Protein AF-A0A3B9PH44-F1 (afdb_monomer_lite)

Foldseek 3Di:
DVFDDPPDPDTPVLVQFQQCQPPDPVVLVVVLVVQLVVVVVVVDDNVCSVLVSVLVSCRNNHHPVSSVVSCVVVVCVVPPVVVVVVVVLVVVLVVCVVVCVLVVLLVVLLVVQVVDDCS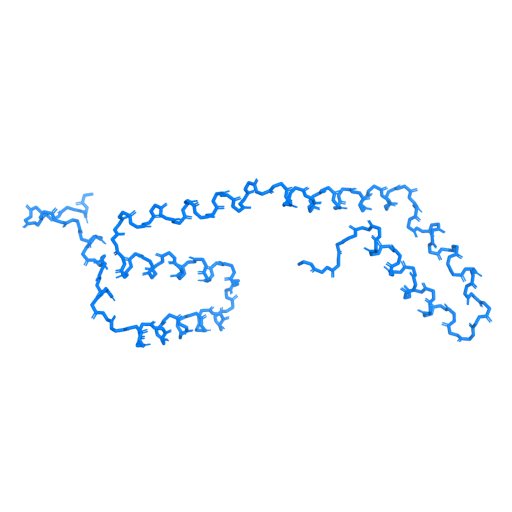NVVSVVVSVVVSCVSSVPDDD

Radius of gyration: 26.42 Å; chains: 1; bounding box: 64×32×63 Å

Secondary structure (DSSP, 8-state):
--S--TT-SS-GGGGGTTTTTTS-HHHHHHHHHHHHHHHHHTT--HHHHHHHHHHHHHHHHS-GGGGGHHHHHHHHHHT-GGGGHHHHHHHHHHHHHHTTHHHHHHHHHHHHHTTSTTHHHHHHHHHHHHHHHHH--S--

Sequence (140 aa):
IAFYDPWGEDYFLFRLQGVLGAVEMGPLTWIMFGSLFVLLMAGLPLAFVAGGLGVVFLYLVGDSAMLNMVPSRIFPMMTNPDLAAIPLFIFMATMLERAGLIEEMFDAVYQWMGGLRGGLAVATIVASTILAAMVGVVGA

Structure (mmCIF, N/CA/C/O backbone):
data_AF-A0A3B9PH44-F1
#
_entry.id   AF-A0A3B9PH44-F1
#
loop_
_atom_site.group_PDB
_atom_site.id
_atom_site.type_symbol
_atom_site.label_atom_id
_atom_site.label_alt_id
_atom_site.label_comp_id
_atom_site.label_asym_id
_atom_site.label_entity_id
_atom_site.label_seq_id
_atom_site.pdbx_PDB_ins_code
_atom_site.Cartn_x
_atom_site.Cartn_y
_atom_site.Cartn_z
_atom_site.occupancy
_atom_site.B_iso_or_equiv
_atom_site.auth_seq_id
_atom_site.auth_comp_id
_atom_site.auth_asym_id
_atom_site.auth_atom_id
_atom_site.pdbx_PDB_model_num
ATOM 1 N N . ILE A 1 1 ? 36.096 2.523 -17.071 1.00 49.41 1 ILE A N 1
ATOM 2 C CA . ILE A 1 1 ? 36.881 2.337 -18.320 1.00 49.41 1 ILE A CA 1
ATOM 3 C C . ILE A 1 1 ? 36.513 1.056 -19.091 1.00 49.41 1 ILE A C 1
ATOM 5 O O . ILE A 1 1 ? 36.829 0.978 -20.263 1.00 49.41 1 ILE A O 1
ATOM 9 N N . ALA A 1 2 ? 35.732 0.122 -18.528 1.00 54.41 2 ALA A N 1
ATOM 10 C CA . ALA A 1 2 ? 35.246 -1.081 -19.229 1.00 54.41 2 ALA A CA 1
ATOM 11 C C . ALA A 1 2 ? 33.864 -0.927 -19.924 1.00 54.41 2 ALA A C 1
ATOM 13 O O . ALA A 1 2 ? 33.123 -1.896 -20.018 1.00 54.41 2 ALA A O 1
ATOM 14 N N . PHE A 1 3 ? 33.481 0.288 -20.344 1.00 58.56 3 PHE A N 1
ATOM 15 C CA . PHE A 1 3 ? 32.107 0.611 -20.791 1.00 58.56 3 PHE A CA 1
ATOM 16 C C . PHE A 1 3 ? 32.020 1.311 -22.162 1.00 58.56 3 PHE A C 1
ATOM 18 O O . PHE A 1 3 ? 30.941 1.751 -22.545 1.00 58.56 3 PHE A O 1
ATOM 25 N N . TYR A 1 4 ? 33.129 1.429 -22.896 1.00 55.12 4 TYR A N 1
ATOM 26 C CA . TYR A 1 4 ? 33.174 2.114 -24.191 1.00 55.12 4 TYR A CA 1
ATOM 27 C C . TYR A 1 4 ? 33.801 1.190 -25.237 1.00 55.12 4 TYR A C 1
ATOM 29 O O . TYR A 1 4 ? 34.984 0.865 -25.135 1.00 55.12 4 TYR A O 1
ATOM 37 N N . ASP A 1 5 ? 33.001 0.749 -26.205 1.00 62.16 5 ASP A N 1
ATOM 38 C CA . ASP A 1 5 ? 33.497 0.187 -27.460 1.00 62.16 5 ASP A CA 1
ATOM 39 C C . ASP A 1 5 ? 33.730 1.370 -28.419 1.00 62.16 5 ASP A C 1
ATOM 41 O O . ASP A 1 5 ? 32.780 2.099 -28.698 1.00 62.16 5 ASP A O 1
ATOM 45 N N . PRO A 1 6 ? 34.962 1.626 -28.896 1.00 62.72 6 PRO A N 1
ATOM 46 C CA . PRO A 1 6 ? 35.250 2.770 -29.758 1.00 62.72 6 PRO A CA 1
ATOM 47 C C . PRO A 1 6 ? 34.656 2.689 -31.172 1.00 62.72 6 PRO A C 1
ATOM 49 O O . PRO A 1 6 ? 34.811 3.652 -31.920 1.00 62.72 6 PRO A O 1
ATOM 52 N N . TRP A 1 7 ? 34.043 1.563 -31.562 1.00 63.88 7 TRP A N 1
ATOM 53 C CA . TRP A 1 7 ? 33.654 1.283 -32.953 1.00 63.88 7 TRP A CA 1
ATOM 54 C C . TRP A 1 7 ? 32.149 1.056 -33.175 1.00 63.88 7 TRP A C 1
ATOM 56 O O . TRP A 1 7 ? 31.748 0.708 -34.285 1.00 63.88 7 TRP A O 1
ATOM 66 N N . GLY A 1 8 ? 31.308 1.273 -32.160 1.00 62.28 8 GLY A N 1
ATOM 67 C CA . GLY A 1 8 ? 29.848 1.275 -32.284 1.00 62.28 8 GLY A CA 1
ATOM 68 C C . GLY A 1 8 ? 29.262 2.554 -31.693 1.00 62.28 8 GLY A C 1
ATOM 69 O O . GLY A 1 8 ? 29.621 2.929 -30.582 1.00 62.28 8 GLY A O 1
ATOM 70 N N . GLU A 1 9 ? 28.360 3.221 -32.417 1.00 62.09 9 GLU A N 1
ATOM 71 C CA . GLU A 1 9 ? 27.687 4.436 -31.920 1.00 62.09 9 GLU A CA 1
ATOM 72 C C . GLU A 1 9 ? 26.669 4.151 -30.797 1.00 62.09 9 GLU A C 1
ATOM 74 O O . GLU A 1 9 ? 26.190 5.080 -30.150 1.00 62.09 9 GLU A O 1
ATOM 79 N N . ASP A 1 10 ? 26.403 2.872 -30.498 1.00 58.03 10 ASP A N 1
ATOM 80 C CA . ASP A 1 10 ? 25.459 2.440 -29.468 1.00 58.03 10 ASP A CA 1
ATOM 81 C C . ASP A 1 10 ? 26.172 1.833 -28.251 1.00 58.03 10 ASP A C 1
ATOM 83 O O . ASP A 1 10 ? 26.972 0.898 -28.359 1.00 58.03 10 ASP A O 1
ATOM 87 N N . TYR A 1 11 ? 25.828 2.307 -27.049 1.00 61.09 11 TYR A N 1
ATOM 88 C CA . TYR A 1 11 ? 26.301 1.693 -25.808 1.00 61.09 11 TYR A CA 1
ATOM 89 C C . TYR A 1 11 ? 25.779 0.248 -25.696 1.00 61.09 11 TYR A C 1
ATOM 91 O O . TYR A 1 11 ? 24.589 -0.001 -25.881 1.00 61.09 11 TYR A O 1
ATOM 99 N N . PHE A 1 12 ? 26.632 -0.708 -25.300 1.00 59.91 12 PHE A N 1
ATOM 100 C CA . PHE A 1 12 ? 26.272 -2.135 -25.161 1.00 59.91 12 PHE A CA 1
ATOM 101 C C . PHE A 1 12 ? 24.989 -2.380 -24.340 1.00 59.91 12 PHE A C 1
ATOM 103 O O . PHE A 1 12 ? 24.224 -3.294 -24.640 1.00 59.91 12 PHE A O 1
ATOM 110 N N . LEU A 1 13 ? 24.723 -1.539 -23.332 1.00 56.47 13 LEU A N 1
ATOM 111 C CA . LEU A 1 13 ? 23.524 -1.613 -22.490 1.00 56.47 13 LEU A CA 1
ATOM 112 C C . LEU A 1 13 ? 22.221 -1.355 -23.267 1.00 56.47 13 LEU A C 1
ATOM 114 O O . LEU A 1 13 ? 21.208 -1.977 -22.947 1.00 56.47 13 LEU A O 1
ATOM 118 N N . PHE A 1 14 ? 22.251 -0.518 -24.308 1.00 62.62 14 PHE A N 1
ATOM 119 C CA . PHE A 1 14 ? 21.092 -0.181 -25.144 1.00 62.62 14 PHE A CA 1
ATOM 120 C C . PHE A 1 14 ? 20.908 -1.113 -26.346 1.00 62.62 14 PHE A C 1
ATOM 122 O O . PHE A 1 14 ? 19.879 -1.055 -27.004 1.00 62.62 14 PHE A O 1
ATOM 129 N N . ARG A 1 15 ? 21.821 -2.065 -26.586 1.00 64.94 15 ARG A N 1
ATOM 130 C CA . ARG A 1 15 ? 21.613 -3.114 -27.604 1.00 64.94 15 ARG A CA 1
ATOM 131 C C . ARG A 1 15 ? 20.443 -4.050 -27.263 1.00 64.94 15 ARG A C 1
ATOM 133 O O . ARG A 1 15 ? 19.842 -4.626 -28.160 1.00 64.94 15 ARG A O 1
ATOM 140 N N . LEU A 1 16 ? 20.149 -4.236 -25.971 1.00 68.56 16 LEU A N 1
ATOM 141 C CA . LEU A 1 16 ? 19.045 -5.087 -25.498 1.00 68.56 16 LEU A CA 1
ATOM 142 C C . LEU A 1 16 ? 17.675 -4.392 -25.527 1.00 68.56 16 LEU A C 1
ATOM 144 O O . LEU A 1 16 ? 16.652 -5.040 -25.308 1.00 68.56 16 LEU A O 1
ATOM 148 N N . GLN A 1 17 ? 17.656 -3.089 -25.788 1.00 73.19 17 GLN A N 1
ATOM 149 C CA . GLN A 1 17 ? 16.442 -2.295 -25.905 1.00 73.19 17 GLN A CA 1
ATOM 150 C C . GLN A 1 17 ? 15.645 -2.727 -27.140 1.00 73.19 17 GLN A C 1
ATOM 152 O O . GLN A 1 17 ? 16.214 -2.929 -28.212 1.00 73.19 17 GLN A O 1
ATOM 157 N N . GLY A 1 18 ? 14.332 -2.899 -26.995 1.00 72.69 18 GLY A N 1
ATOM 158 C CA . GLY A 1 18 ? 13.450 -3.262 -28.109 1.00 72.69 18 GLY A CA 1
ATOM 159 C C . GLY A 1 18 ? 13.673 -4.655 -28.722 1.00 72.69 18 GLY A C 1
ATOM 160 O O . GLY A 1 18 ? 13.017 -4.985 -29.710 1.00 72.69 18 GLY A O 1
ATOM 161 N N . VAL A 1 19 ? 14.540 -5.508 -28.153 1.00 78.81 19 VAL A N 1
ATOM 162 C CA . VAL A 1 19 ? 14.808 -6.874 -28.659 1.00 78.81 19 VAL A CA 1
ATOM 163 C C . VAL A 1 19 ? 13.544 -7.740 -28.681 1.00 78.81 19 VAL A C 1
ATOM 165 O O . VAL A 1 19 ? 13.382 -8.588 -29.557 1.00 78.81 19 VAL A O 1
ATOM 168 N N . LEU A 1 20 ? 12.625 -7.511 -27.742 1.00 75.94 20 LEU A N 1
ATOM 169 C CA . LEU A 1 20 ? 11.336 -8.201 -27.657 1.00 75.94 20 LEU A CA 1
ATOM 170 C C . LEU A 1 20 ? 10.205 -7.452 -28.388 1.00 75.94 20 LEU A C 1
ATOM 172 O O . LEU A 1 20 ? 9.079 -7.940 -28.409 1.00 75.94 20 LEU A O 1
ATOM 176 N N . GLY A 1 21 ? 10.487 -6.310 -29.029 1.00 72.81 21 GLY A N 1
ATOM 177 C CA . GLY A 1 21 ? 9.499 -5.513 -29.768 1.00 72.81 21 GLY A CA 1
ATOM 178 C C . GLY A 1 21 ? 9.005 -6.161 -31.069 1.00 72.81 21 GLY A C 1
ATOM 179 O O . GLY A 1 21 ? 7.917 -5.844 -31.539 1.00 72.81 21 GLY A O 1
ATOM 180 N N . ALA A 1 22 ? 9.770 -7.103 -31.633 1.00 75.81 22 ALA A N 1
ATOM 181 C CA . ALA A 1 22 ? 9.388 -7.861 -32.829 1.00 75.81 22 ALA A CA 1
ATOM 182 C C . ALA A 1 22 ? 8.586 -9.145 -32.522 1.00 75.81 22 ALA A C 1
ATOM 184 O O . ALA A 1 22 ? 8.211 -9.869 -33.444 1.00 75.81 22 ALA A O 1
ATOM 185 N N . VAL A 1 23 ? 8.351 -9.460 -31.242 1.00 81.25 23 VAL A N 1
ATOM 186 C CA . VAL A 1 23 ? 7.647 -10.677 -30.819 1.00 81.25 23 VAL A CA 1
ATOM 187 C C . VAL A 1 23 ? 6.136 -10.451 -30.823 1.00 81.25 23 VAL A C 1
ATOM 189 O O . VAL A 1 23 ? 5.640 -9.424 -30.369 1.00 81.25 23 VAL A O 1
ATOM 192 N N . GLU A 1 24 ? 5.389 -11.433 -31.327 1.00 84.00 24 GLU A N 1
ATOM 193 C CA . GLU A 1 24 ? 3.927 -11.398 -31.342 1.00 84.00 24 GLU A CA 1
ATOM 194 C C . GLU A 1 24 ? 3.331 -11.309 -29.920 1.00 84.00 24 GLU A C 1
ATOM 196 O O . GLU A 1 24 ? 3.877 -11.839 -28.949 1.00 84.00 24 GLU A O 1
ATOM 201 N N . MET A 1 25 ? 2.152 -10.688 -29.792 1.00 80.75 25 MET A N 1
ATOM 202 C CA . MET A 1 25 ? 1.497 -10.434 -28.494 1.00 80.75 25 MET A CA 1
ATOM 203 C C . MET A 1 25 ? 1.228 -11.713 -27.678 1.00 80.75 25 MET A C 1
ATOM 205 O O . MET A 1 25 ? 1.302 -11.706 -26.447 1.00 80.75 25 MET A O 1
ATOM 209 N N . GLY A 1 26 ? 0.933 -12.824 -28.362 1.00 87.25 26 GLY A N 1
ATOM 210 C CA . GLY A 1 26 ? 0.684 -14.131 -27.749 1.00 87.25 26 GLY A CA 1
ATOM 211 C C . GLY A 1 26 ? 1.876 -14.653 -26.934 1.00 87.25 26 GLY A C 1
ATOM 212 O O . GLY A 1 26 ? 1.767 -14.752 -25.709 1.00 87.25 26 GLY A O 1
ATOM 213 N N . PRO A 1 27 ? 3.019 -14.982 -27.566 1.00 87.44 27 PRO A N 1
ATOM 214 C CA . PRO A 1 27 ? 4.200 -15.488 -26.863 1.00 87.44 27 PRO A CA 1
ATOM 215 C C . PRO A 1 27 ? 4.768 -14.504 -25.833 1.00 87.44 27 PRO A C 1
ATOM 217 O O . PRO A 1 27 ? 5.227 -14.941 -24.778 1.00 87.44 27 PRO A O 1
ATOM 220 N N . LEU A 1 28 ? 4.679 -13.192 -26.074 1.00 88.38 28 LEU A N 1
ATOM 221 C CA . LEU A 1 28 ? 5.120 -12.184 -25.107 1.00 88.38 28 LEU A CA 1
ATOM 222 C C . LEU A 1 28 ? 4.362 -12.302 -23.774 1.00 88.38 28 LEU A C 1
ATOM 224 O O . LEU A 1 28 ? 4.973 -12.284 -22.704 1.00 88.38 28 LEU A O 1
ATOM 228 N N . THR A 1 29 ? 3.044 -12.504 -23.838 1.00 89.19 29 THR A N 1
ATOM 229 C CA . THR A 1 29 ? 2.194 -12.663 -22.649 1.00 89.19 29 THR A CA 1
ATOM 230 C C . THR A 1 29 ? 2.590 -13.906 -21.848 1.00 89.19 29 THR A C 1
ATOM 232 O O . THR A 1 29 ? 2.720 -13.834 -20.627 1.00 89.19 29 THR A O 1
ATOM 235 N N . TRP A 1 30 ? 2.861 -15.031 -22.517 1.00 92.69 30 TRP A N 1
ATOM 236 C CA . TRP A 1 30 ? 3.313 -16.258 -21.851 1.00 92.69 30 TRP A CA 1
ATOM 237 C C . TRP A 1 30 ? 4.658 -16.089 -21.144 1.00 92.69 30 TRP A C 1
ATOM 239 O O . TRP A 1 30 ? 4.826 -16.579 -20.029 1.00 92.69 30 TRP A O 1
ATOM 249 N N . ILE A 1 31 ? 5.602 -15.365 -21.749 1.00 91.69 31 ILE A N 1
ATOM 250 C CA . ILE A 1 31 ? 6.919 -15.109 -21.151 1.00 91.69 31 ILE A CA 1
ATOM 251 C C . ILE A 1 31 ? 6.793 -14.158 -19.945 1.00 91.69 31 ILE A C 1
ATOM 253 O O . ILE A 1 31 ? 7.410 -14.397 -18.901 1.00 91.69 31 ILE A O 1
ATOM 257 N N . MET A 1 32 ? 5.955 -13.120 -20.034 1.00 91.50 32 MET A N 1
ATOM 258 C CA . MET A 1 32 ? 5.691 -12.201 -18.918 1.00 91.50 32 MET A CA 1
ATOM 259 C C . MET A 1 32 ? 5.015 -12.902 -17.735 1.00 91.50 32 MET A C 1
ATOM 261 O O . MET A 1 32 ? 5.504 -12.830 -16.609 1.00 91.50 32 MET A O 1
ATOM 265 N N . PHE A 1 33 ? 3.920 -13.627 -17.974 1.00 93.31 33 PHE A N 1
ATOM 266 C CA . PHE A 1 33 ? 3.217 -14.347 -16.908 1.00 93.31 33 PHE A CA 1
ATOM 267 C C . PHE A 1 33 ? 4.027 -15.529 -16.364 1.00 93.31 33 PHE A C 1
ATOM 269 O O . PHE A 1 33 ? 4.023 -15.770 -15.157 1.00 93.31 33 PHE A O 1
ATOM 276 N N . GLY A 1 34 ? 4.762 -16.237 -17.225 1.00 94.69 34 GLY A N 1
ATOM 277 C CA . GLY A 1 34 ? 5.643 -17.328 -16.816 1.00 94.69 34 GLY A CA 1
ATOM 278 C C . GLY A 1 34 ? 6.764 -16.846 -15.896 1.00 94.69 34 GLY A C 1
ATOM 279 O O . GLY A 1 34 ? 6.985 -17.432 -14.837 1.00 94.69 34 GLY A O 1
ATOM 280 N N . SER A 1 35 ? 7.425 -15.740 -16.248 1.00 93.00 35 SER A N 1
ATOM 281 C CA . SER A 1 35 ? 8.470 -15.146 -15.401 1.00 93.00 35 SER A CA 1
ATOM 282 C C . SER A 1 35 ? 7.925 -14.599 -14.076 1.00 93.00 35 SER A C 1
ATOM 284 O O . SER A 1 35 ? 8.553 -14.815 -13.038 1.00 93.00 35 SER A O 1
ATOM 286 N N . LEU A 1 36 ? 6.733 -13.986 -14.074 1.00 94.50 36 LEU A N 1
ATOM 287 C CA . LEU A 1 36 ? 6.022 -13.582 -12.853 1.00 94.50 36 LEU A CA 1
ATOM 288 C C . LEU A 1 36 ? 5.792 -14.769 -11.915 1.00 94.50 36 LEU A C 1
ATOM 290 O O . LEU A 1 36 ? 6.121 -14.689 -10.733 1.00 94.50 36 LEU A O 1
ATOM 294 N N . PHE A 1 37 ? 5.270 -15.880 -12.436 1.00 95.19 37 PHE A N 1
ATOM 295 C CA . PHE A 1 37 ? 4.978 -17.063 -11.630 1.00 95.19 37 PHE A CA 1
ATOM 296 C C . PHE A 1 37 ? 6.246 -17.666 -11.013 1.00 95.19 37 PHE A C 1
ATOM 298 O O . PHE A 1 37 ? 6.282 -17.934 -9.814 1.00 95.19 37 PHE A O 1
ATOM 305 N N . VAL A 1 38 ? 7.315 -17.802 -11.803 1.00 95.19 38 VAL A N 1
ATOM 306 C CA . VAL A 1 38 ? 8.604 -18.331 -11.329 1.00 95.19 38 VAL A CA 1
ATOM 307 C C . VAL A 1 38 ? 9.195 -17.460 -10.215 1.00 95.19 38 VAL A C 1
ATOM 309 O O . VAL A 1 38 ? 9.659 -17.984 -9.204 1.00 95.19 38 VAL A O 1
ATOM 312 N N . LEU A 1 39 ? 9.144 -16.134 -10.358 1.00 93.69 39 LEU A N 1
ATOM 313 C CA . LEU A 1 39 ? 9.674 -15.208 -9.352 1.00 93.69 39 LEU A CA 1
ATOM 314 C C . LEU A 1 39 ? 8.832 -15.170 -8.070 1.00 93.69 39 LEU A C 1
ATOM 316 O O . LEU A 1 39 ? 9.385 -15.012 -6.982 1.00 93.69 39 LEU A O 1
ATOM 320 N N . LEU A 1 40 ? 7.516 -15.369 -8.172 1.00 94.88 40 LEU A N 1
ATOM 321 C CA . LEU A 1 40 ? 6.653 -15.526 -6.999 1.00 94.88 40 LEU A CA 1
ATOM 322 C C . LEU A 1 40 ? 6.912 -16.851 -6.272 1.00 94.88 40 LEU A C 1
ATOM 324 O O . LEU A 1 40 ? 6.958 -16.868 -5.044 1.00 94.88 40 LEU A O 1
ATOM 328 N N . MET A 1 41 ? 7.158 -17.945 -7.002 1.00 95.19 41 MET A N 1
ATOM 329 C CA . MET A 1 41 ? 7.554 -19.227 -6.400 1.00 95.19 41 MET A CA 1
ATOM 330 C C . MET A 1 41 ? 8.905 -19.151 -5.680 1.00 95.19 41 MET A C 1
ATOM 332 O O . MET A 1 41 ? 9.119 -19.875 -4.712 1.00 95.19 41 MET A O 1
ATOM 336 N N . ALA A 1 42 ? 9.796 -18.254 -6.109 1.00 93.94 42 ALA A N 1
ATOM 337 C CA . ALA A 1 42 ? 11.046 -17.964 -5.409 1.00 93.94 42 ALA A CA 1
ATOM 338 C C . ALA A 1 42 ? 10.845 -17.194 -4.082 1.00 93.94 42 ALA A C 1
ATOM 340 O O . ALA A 1 42 ? 11.816 -16.949 -3.368 1.00 93.94 42 ALA A O 1
ATOM 341 N N . GLY A 1 43 ? 9.605 -16.829 -3.731 1.00 92.00 43 GLY A N 1
ATOM 342 C CA . GLY A 1 43 ? 9.251 -16.209 -2.453 1.00 92.00 43 GLY A CA 1
ATOM 343 C C . GLY A 1 43 ? 9.475 -14.697 -2.391 1.00 92.00 43 GLY A C 1
ATOM 344 O O . GLY A 1 43 ? 9.448 -14.125 -1.301 1.00 92.00 43 GLY A O 1
ATOM 345 N N . LEU A 1 44 ? 9.706 -14.030 -3.528 1.00 92.69 44 LEU A N 1
ATOM 346 C CA . LEU A 1 44 ? 9.858 -12.575 -3.551 1.00 92.69 44 LEU A CA 1
ATOM 347 C C . LEU A 1 44 ? 8.498 -11.871 -3.359 1.00 92.69 44 LEU A C 1
ATOM 349 O O . LEU A 1 44 ? 7.493 -12.325 -3.911 1.00 92.69 44 LEU A O 1
ATOM 353 N N . PRO A 1 45 ? 8.441 -10.731 -2.638 1.00 93.75 45 PRO A N 1
ATOM 354 C CA . PRO A 1 45 ? 7.194 -9.995 -2.453 1.00 93.75 45 PRO A CA 1
ATOM 355 C C . PRO A 1 45 ? 6.614 -9.514 -3.788 1.00 93.75 45 PRO A C 1
ATOM 357 O O . PRO A 1 45 ? 7.330 -8.941 -4.615 1.00 93.75 45 PRO A O 1
ATOM 360 N N . LEU A 1 46 ? 5.298 -9.679 -3.961 1.00 93.31 46 LEU A N 1
ATOM 361 C CA . LEU A 1 46 ? 4.575 -9.384 -5.206 1.00 93.31 46 LEU A CA 1
ATOM 362 C C . LEU A 1 46 ? 4.864 -7.982 -5.759 1.00 93.31 46 LEU A C 1
ATOM 364 O O . LEU A 1 46 ? 5.054 -7.836 -6.963 1.00 93.31 46 LEU A O 1
ATOM 368 N N . ALA A 1 47 ? 4.941 -6.970 -4.889 1.00 91.19 47 ALA A N 1
ATOM 369 C CA . ALA A 1 47 ? 5.187 -5.585 -5.290 1.00 91.19 47 ALA A CA 1
ATOM 370 C C . ALA A 1 47 ? 6.508 -5.419 -6.063 1.00 91.19 47 ALA A C 1
ATOM 372 O O . ALA A 1 47 ? 6.540 -4.758 -7.101 1.00 91.19 47 ALA A O 1
ATOM 373 N N . PHE A 1 48 ? 7.585 -6.064 -5.600 1.00 91.94 48 PHE A N 1
ATOM 374 C CA . PHE A 1 48 ? 8.891 -5.990 -6.258 1.00 91.94 48 PHE A CA 1
ATOM 375 C C . PHE A 1 48 ? 8.928 -6.804 -7.545 1.00 91.94 48 PHE A C 1
ATOM 377 O O . PHE A 1 48 ? 9.508 -6.358 -8.531 1.00 91.94 48 PHE A O 1
ATOM 384 N N . VAL A 1 49 ? 8.286 -7.974 -7.556 1.00 94.88 49 VAL A N 1
ATOM 385 C CA . VAL A 1 49 ? 8.253 -8.833 -8.742 1.00 94.88 49 VAL A CA 1
ATOM 386 C C . VAL A 1 49 ? 7.442 -8.181 -9.860 1.00 94.88 49 VAL A C 1
ATOM 388 O O . VAL A 1 49 ? 7.941 -8.041 -10.972 1.00 94.88 49 VAL A O 1
ATOM 391 N N . ALA A 1 50 ? 6.217 -7.739 -9.572 1.00 92.38 50 ALA A N 1
ATOM 392 C CA . ALA A 1 50 ? 5.340 -7.127 -10.564 1.00 92.38 50 ALA A CA 1
ATOM 393 C C . ALA A 1 50 ? 5.897 -5.786 -11.067 1.00 92.38 50 ALA A C 1
ATOM 395 O O . ALA A 1 50 ? 5.935 -5.551 -12.274 1.00 92.38 50 ALA A O 1
ATOM 396 N N . GLY A 1 51 ? 6.384 -4.933 -10.158 1.00 92.56 51 GLY A N 1
ATOM 397 C CA . GLY A 1 51 ? 7.009 -3.662 -10.525 1.00 92.56 51 GLY A CA 1
ATOM 398 C C . GLY A 1 51 ? 8.300 -3.858 -11.322 1.00 92.56 51 GLY A C 1
ATOM 399 O O . GLY A 1 51 ? 8.471 -3.252 -12.378 1.00 92.56 51 GLY A O 1
ATOM 400 N N . GLY A 1 52 ? 9.185 -4.746 -10.861 1.00 92.56 52 GLY A N 1
ATOM 401 C CA . GLY A 1 52 ? 10.458 -5.043 -11.518 1.00 92.56 52 GLY A CA 1
ATOM 402 C C . GLY A 1 52 ? 10.276 -5.644 -12.909 1.00 92.56 52 GLY A C 1
ATOM 403 O O . GLY A 1 52 ? 10.868 -5.150 -13.866 1.00 92.56 52 GLY A O 1
ATOM 404 N N . LEU A 1 53 ? 9.406 -6.649 -13.053 1.00 93.44 53 LEU A N 1
ATOM 405 C CA . LEU A 1 53 ? 9.066 -7.209 -14.363 1.00 93.44 53 LEU A CA 1
ATOM 406 C C . LEU A 1 53 ? 8.413 -6.165 -15.266 1.00 93.44 53 LEU A C 1
ATOM 408 O O . LEU A 1 53 ? 8.758 -6.098 -16.440 1.00 93.44 53 LEU A O 1
ATOM 412 N N . GLY A 1 54 ? 7.532 -5.318 -14.730 1.00 91.50 54 GLY A N 1
ATOM 413 C CA . GLY A 1 54 ? 6.932 -4.219 -15.483 1.00 91.50 54 GLY A CA 1
ATOM 414 C C . GLY A 1 54 ? 7.985 -3.296 -16.099 1.00 91.50 54 GLY A C 1
ATOM 415 O O . GLY A 1 54 ? 7.914 -3.005 -17.288 1.00 91.50 54 GLY A O 1
ATOM 416 N N . VAL A 1 55 ? 9.002 -2.897 -15.331 1.00 91.56 55 VAL A N 1
ATOM 417 C CA . VAL A 1 55 ? 10.101 -2.048 -15.825 1.00 91.56 55 VAL A CA 1
ATOM 418 C C . VAL A 1 55 ? 10.992 -2.793 -16.823 1.00 91.56 55 VAL A C 1
ATOM 420 O O . VAL A 1 55 ? 11.318 -2.248 -17.877 1.00 91.56 55 VAL A O 1
ATOM 423 N N . VAL A 1 56 ? 11.362 -4.042 -16.525 1.00 90.44 56 VAL A N 1
ATOM 424 C CA . VAL A 1 56 ? 12.237 -4.857 -17.382 1.00 90.44 56 VAL A CA 1
ATOM 425 C C . VAL A 1 56 ? 11.580 -5.137 -18.733 1.00 90.44 56 VAL A C 1
ATOM 427 O O . VAL A 1 56 ? 12.195 -4.908 -19.769 1.00 90.44 56 VAL A O 1
ATOM 430 N N . PHE A 1 57 ? 10.321 -5.575 -18.756 1.00 90.00 57 PHE A N 1
ATOM 431 C CA . PHE A 1 57 ? 9.615 -5.834 -20.012 1.00 90.00 57 PHE A CA 1
ATOM 432 C C . PHE A 1 57 ? 9.301 -4.555 -20.781 1.00 90.00 57 PHE A C 1
ATOM 434 O O . PHE A 1 57 ? 9.376 -4.561 -22.007 1.00 90.00 57 PHE A O 1
ATOM 441 N N . LEU A 1 58 ? 9.023 -3.447 -20.093 1.00 90.00 58 LEU A N 1
ATOM 442 C CA . LEU A 1 58 ? 8.837 -2.155 -20.746 1.00 90.00 58 LEU A CA 1
ATOM 443 C C . LEU A 1 58 ? 10.120 -1.675 -21.448 1.00 90.00 58 LEU A C 1
ATOM 445 O O . LEU A 1 58 ? 10.030 -1.118 -22.537 1.00 90.00 58 LEU A O 1
ATOM 449 N N . TYR A 1 59 ? 11.300 -1.959 -20.888 1.00 87.06 59 TYR A N 1
ATOM 450 C CA . TYR A 1 59 ? 12.590 -1.705 -21.542 1.00 87.06 59 TYR A CA 1
ATOM 451 C C . TYR A 1 59 ? 12.894 -2.667 -22.702 1.00 87.06 59 TYR A C 1
ATOM 453 O O . TYR A 1 59 ? 13.437 -2.265 -23.727 1.00 87.06 59 TYR A O 1
ATOM 461 N N . LEU A 1 60 ? 12.568 -3.950 -22.543 1.00 87.25 60 LEU A N 1
ATOM 462 C CA . LEU A 1 60 ? 12.883 -4.972 -23.544 1.00 87.25 60 LEU A CA 1
ATOM 463 C C . LEU A 1 60 ? 11.963 -4.916 -24.772 1.00 87.25 60 LEU A C 1
ATOM 465 O O . LEU A 1 60 ? 12.387 -5.280 -25.867 1.00 87.25 60 LEU A O 1
ATOM 469 N N . VAL A 1 61 ? 10.708 -4.500 -24.592 1.00 87.19 61 VAL A N 1
ATOM 470 C CA . VAL A 1 61 ? 9.717 -4.354 -25.671 1.00 87.19 61 VAL A CA 1
ATOM 471 C C . VAL A 1 61 ? 9.752 -2.945 -26.263 1.00 87.19 61 VAL A C 1
ATOM 473 O O . VAL A 1 61 ? 9.591 -2.787 -27.471 1.00 87.19 61 VAL A O 1
ATOM 476 N N . GLY A 1 62 ? 9.939 -1.930 -25.417 1.00 82.50 62 GLY A N 1
ATOM 477 C CA . GLY A 1 62 ? 9.929 -0.523 -25.800 1.00 82.50 62 GLY A CA 1
ATOM 478 C C . GLY A 1 62 ? 11.316 0.086 -26.003 1.00 82.50 62 GLY A C 1
ATOM 479 O O . GLY A 1 62 ? 12.343 -0.587 -26.013 1.00 82.50 62 GLY A O 1
ATOM 480 N N . ASP A 1 63 ? 11.315 1.405 -26.163 1.00 80.00 63 ASP A N 1
ATOM 481 C CA . ASP A 1 63 ? 12.509 2.244 -26.270 1.00 80.00 63 ASP A CA 1
ATOM 482 C C . ASP A 1 63 ? 12.942 2.786 -24.890 1.00 80.00 63 ASP A C 1
ATOM 484 O O . ASP A 1 63 ? 12.128 2.859 -23.964 1.00 80.00 63 ASP A O 1
ATOM 488 N N . SER A 1 64 ? 14.191 3.235 -24.732 1.00 77.38 64 SER A N 1
ATOM 489 C CA . SER A 1 64 ? 14.669 3.866 -23.492 1.00 77.38 64 SER A CA 1
ATOM 490 C C . SER A 1 64 ? 13.870 5.120 -23.144 1.00 77.38 64 SER A C 1
ATOM 492 O O . SER A 1 64 ? 13.664 5.400 -21.961 1.00 77.38 64 SER A O 1
ATOM 494 N N . ALA A 1 65 ? 13.315 5.822 -24.136 1.00 81.81 65 ALA A N 1
ATOM 495 C CA . ALA A 1 65 ? 12.395 6.928 -23.900 1.00 81.81 65 ALA A CA 1
ATOM 496 C C . ALA A 1 65 ? 11.097 6.488 -23.193 1.00 81.81 65 ALA A C 1
ATOM 498 O O . ALA A 1 65 ? 10.526 7.271 -22.426 1.00 81.81 65 ALA A O 1
ATOM 499 N N . MET A 1 66 ? 10.644 5.242 -23.388 1.00 83.94 66 MET A N 1
ATOM 500 C CA . MET A 1 66 ? 9.412 4.729 -22.776 1.00 83.94 66 MET A CA 1
ATOM 501 C C . MET A 1 66 ? 9.543 4.527 -21.270 1.00 83.94 66 MET A C 1
ATOM 503 O O . MET A 1 66 ? 8.533 4.589 -20.569 1.00 83.94 66 MET A O 1
ATOM 507 N N . LEU A 1 67 ? 10.762 4.383 -20.739 1.00 85.44 67 LEU A N 1
ATOM 508 C CA . LEU A 1 67 ? 10.994 4.311 -19.294 1.00 85.44 67 LEU A CA 1
ATOM 509 C C . LEU A 1 67 ? 10.479 5.553 -18.554 1.00 85.44 67 LEU A C 1
ATOM 511 O O . LEU A 1 67 ? 10.098 5.437 -17.393 1.00 85.44 67 LEU A O 1
ATOM 515 N N . ASN A 1 68 ? 10.356 6.706 -19.226 1.00 88.06 68 ASN A N 1
ATOM 516 C CA . ASN A 1 68 ? 9.732 7.908 -18.659 1.00 88.06 68 ASN A CA 1
ATOM 517 C C . ASN A 1 68 ? 8.234 7.725 -18.340 1.00 88.06 68 ASN A C 1
ATOM 519 O O . ASN A 1 68 ? 7.677 8.474 -17.534 1.00 88.06 68 ASN A O 1
ATOM 523 N N . MET A 1 69 ? 7.569 6.713 -18.909 1.00 87.38 69 MET A N 1
ATOM 524 C CA . MET A 1 69 ? 6.179 6.399 -18.573 1.00 87.38 69 MET A CA 1
ATOM 525 C C . MET A 1 69 ? 6.039 5.853 -17.151 1.00 87.38 69 MET A C 1
ATOM 527 O O . MET A 1 69 ? 5.049 6.152 -16.485 1.00 87.38 69 MET A O 1
ATOM 531 N N . VAL A 1 70 ? 7.030 5.108 -16.659 1.00 89.69 70 VAL A N 1
ATOM 532 C CA . VAL A 1 70 ? 7.020 4.509 -15.316 1.00 89.69 70 VAL A CA 1
ATOM 533 C C . VAL A 1 70 ? 6.824 5.572 -14.222 1.00 89.69 70 VAL A C 1
ATOM 535 O O . VAL A 1 70 ? 5.821 5.493 -13.506 1.00 89.69 70 VAL A O 1
ATOM 538 N N . PRO A 1 71 ? 7.673 6.617 -14.110 1.00 89.38 71 PRO A N 1
ATOM 539 C CA . PRO A 1 71 ? 7.454 7.678 -13.136 1.00 89.38 71 PRO A CA 1
ATOM 540 C C . PRO A 1 71 ? 6.145 8.429 -13.404 1.00 89.38 71 PRO A C 1
ATOM 542 O O . PRO A 1 71 ? 5.388 8.666 -12.467 1.00 89.38 71 PRO A O 1
ATOM 545 N N . SER A 1 72 ? 5.798 8.723 -14.663 1.00 90.25 72 SER A N 1
ATOM 546 C CA . SER A 1 72 ? 4.549 9.440 -14.977 1.00 90.25 72 SER A CA 1
ATOM 547 C C . SER A 1 72 ? 3.278 8.737 -14.470 1.00 90.25 72 SER A C 1
ATOM 549 O O . SER A 1 72 ? 2.270 9.394 -14.223 1.00 90.25 72 SER A O 1
ATOM 551 N N . ARG A 1 73 ? 3.321 7.409 -14.297 1.00 88.25 73 ARG A N 1
ATOM 552 C CA . ARG A 1 73 ? 2.216 6.605 -13.759 1.00 88.25 73 ARG A CA 1
ATOM 553 C C . ARG A 1 73 ? 2.284 6.443 -12.245 1.00 88.25 73 ARG A C 1
ATOM 555 O O . ARG A 1 73 ? 1.247 6.518 -11.595 1.00 88.25 73 ARG A O 1
ATOM 562 N N . ILE A 1 74 ? 3.478 6.243 -11.691 1.00 90.38 74 ILE A N 1
ATOM 563 C CA . ILE A 1 74 ? 3.669 5.985 -10.258 1.00 90.38 74 ILE A CA 1
ATOM 564 C C . ILE A 1 74 ? 3.510 7.262 -9.427 1.00 90.38 74 ILE A C 1
ATOM 566 O O . ILE A 1 74 ? 2.845 7.230 -8.393 1.00 90.38 74 ILE A O 1
ATOM 570 N N . PHE A 1 75 ? 4.071 8.393 -9.872 1.00 90.56 75 PHE A N 1
ATOM 571 C CA . PHE A 1 75 ? 4.041 9.641 -9.100 1.00 90.56 75 PHE A CA 1
ATOM 572 C C . PHE A 1 75 ? 2.612 10.089 -8.747 1.00 90.56 75 PHE A C 1
ATOM 574 O O . PHE A 1 75 ? 2.363 10.303 -7.562 1.00 90.56 75 PHE A O 1
ATOM 581 N N . PRO A 1 76 ? 1.649 10.147 -9.693 1.00 89.94 76 PRO A N 1
ATOM 582 C CA . PRO A 1 76 ? 0.268 10.506 -9.368 1.00 89.94 76 PRO A CA 1
ATOM 583 C C . PRO A 1 76 ? -0.403 9.557 -8.369 1.00 89.94 76 PRO A C 1
ATOM 585 O O . PRO A 1 76 ? -1.221 10.000 -7.567 1.00 89.94 76 PRO A O 1
ATOM 588 N N . MET A 1 77 ? -0.057 8.264 -8.398 1.00 87.81 77 MET A N 1
ATOM 589 C CA . MET A 1 77 ? -0.588 7.285 -7.446 1.00 87.81 77 MET A CA 1
ATOM 590 C C . MET A 1 77 ? -0.032 7.520 -6.039 1.00 87.81 77 MET A C 1
ATOM 592 O O . MET A 1 77 ? -0.792 7.477 -5.080 1.00 87.81 77 MET A O 1
ATOM 596 N N . MET A 1 78 ? 1.264 7.821 -5.910 1.00 87.50 78 MET A N 1
ATOM 597 C CA . MET A 1 78 ? 1.898 8.122 -4.618 1.00 87.50 78 MET A CA 1
ATOM 598 C C . MET A 1 78 ? 1.415 9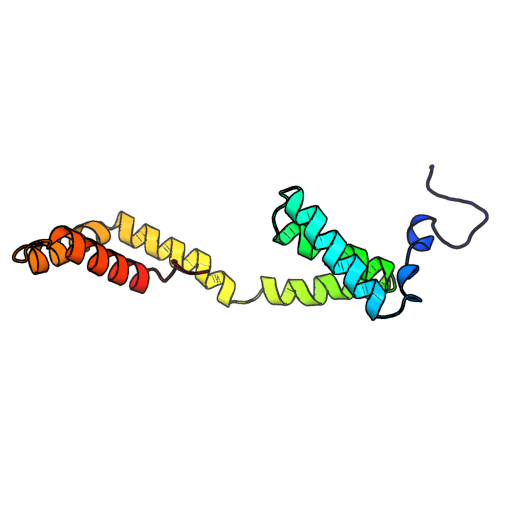.441 -4.009 1.00 87.50 78 MET A C 1
ATOM 600 O O . MET A 1 78 ? 1.342 9.563 -2.790 1.00 87.50 78 MET A O 1
ATOM 604 N N . THR A 1 79 ? 1.089 10.430 -4.843 1.00 88.31 79 THR A N 1
ATOM 605 C CA . THR A 1 79 ? 0.560 11.727 -4.398 1.00 88.31 79 THR A CA 1
ATOM 606 C C . THR A 1 79 ? -0.957 11.726 -4.218 1.00 88.31 79 THR A C 1
ATOM 608 O O . THR A 1 79 ? -1.544 12.797 -4.067 1.00 88.31 79 THR A O 1
ATOM 611 N N . ASN A 1 80 ? -1.615 10.563 -4.272 1.00 88.06 80 ASN A N 1
ATOM 612 C CA . ASN A 1 80 ? -3.054 10.496 -4.068 1.00 88.06 80 ASN A CA 1
ATOM 613 C C . ASN A 1 80 ? -3.389 10.868 -2.604 1.00 88.06 80 ASN A C 1
ATOM 615 O O . ASN A 1 80 ? -2.886 10.201 -1.692 1.00 88.06 80 ASN A O 1
ATOM 619 N N . PRO A 1 81 ? -4.236 11.891 -2.353 1.00 85.19 81 PRO A N 1
ATOM 620 C CA . PRO A 1 81 ? -4.671 12.255 -1.003 1.00 85.19 81 PRO A CA 1
ATOM 621 C C . PRO A 1 81 ? -5.317 11.098 -0.227 1.00 85.19 81 PRO A C 1
ATOM 623 O O . PRO A 1 81 ? -5.227 11.079 0.999 1.00 85.19 81 PRO A O 1
ATOM 626 N N . ASP A 1 82 ? -5.888 10.101 -0.906 1.00 88.62 82 ASP A N 1
ATOM 627 C CA . ASP A 1 82 ? -6.475 8.921 -0.261 1.00 88.62 82 ASP A CA 1
ATOM 628 C C . ASP A 1 82 ? -5.429 8.107 0.521 1.00 88.62 82 ASP A C 1
ATOM 630 O O . ASP A 1 82 ? -5.726 7.556 1.580 1.00 88.62 82 ASP A O 1
ATOM 634 N N . LEU A 1 83 ? -4.170 8.076 0.061 1.00 88.00 83 LEU A N 1
ATOM 635 C CA . LEU A 1 83 ? -3.090 7.373 0.764 1.00 88.00 83 LEU A CA 1
ATOM 636 C C . LEU A 1 83 ? -2.734 8.037 2.098 1.00 88.00 83 LEU A C 1
ATOM 638 O O . LEU A 1 83 ? -2.252 7.359 3.006 1.00 88.00 83 LEU A O 1
ATOM 642 N N . ALA A 1 84 ? -3.008 9.338 2.249 1.00 89.25 84 ALA A N 1
ATOM 643 C CA . ALA A 1 84 ? -2.840 10.038 3.519 1.00 89.25 84 ALA A CA 1
ATOM 644 C C . ALA A 1 84 ? -3.889 9.614 4.562 1.00 89.25 84 ALA A C 1
ATOM 646 O O . ALA A 1 84 ? -3.661 9.799 5.758 1.00 89.25 84 ALA A O 1
ATOM 647 N N . ALA A 1 85 ? -5.001 8.996 4.148 1.00 88.94 85 ALA A N 1
ATOM 648 C CA . ALA A 1 85 ? -5.996 8.469 5.074 1.00 88.94 85 ALA A CA 1
ATOM 649 C C . ALA A 1 85 ? -5.441 7.301 5.909 1.00 88.94 85 ALA A C 1
ATOM 651 O O . ALA A 1 85 ? -5.745 7.211 7.092 1.00 88.94 85 ALA A O 1
ATOM 652 N N . ILE A 1 86 ? -4.567 6.456 5.346 1.00 89.88 86 ILE A N 1
ATOM 653 C CA . ILE A 1 86 ? -3.981 5.293 6.041 1.00 89.88 86 ILE A CA 1
ATOM 654 C C . ILE 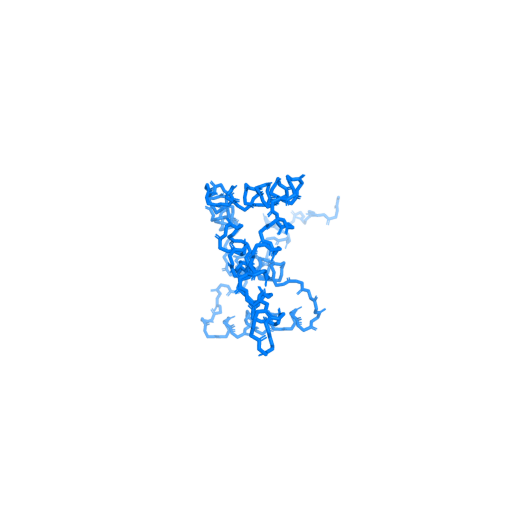A 1 86 ? -3.260 5.692 7.347 1.00 89.88 86 ILE A C 1
ATOM 656 O O . ILE A 1 86 ? -3.637 5.187 8.407 1.00 89.88 86 ILE A O 1
ATOM 660 N N . PRO A 1 87 ? -2.259 6.599 7.344 1.00 89.50 87 PRO A N 1
ATOM 661 C CA . PRO A 1 87 ? -1.593 7.009 8.578 1.00 89.50 87 PRO A CA 1
ATOM 662 C C . PRO A 1 87 ? -2.525 7.772 9.526 1.00 89.50 87 PRO A C 1
ATOM 664 O O . PRO A 1 87 ? -2.373 7.644 10.738 1.00 89.50 87 PRO A O 1
ATOM 667 N N . LEU A 1 88 ? -3.500 8.527 9.008 1.00 91.12 88 LEU A N 1
ATOM 668 C CA . LEU A 1 88 ? -4.496 9.217 9.834 1.00 91.12 88 LEU A CA 1
ATOM 669 C C . LEU A 1 88 ? -5.420 8.227 10.564 1.00 91.12 88 LEU A C 1
ATOM 671 O O . LEU A 1 88 ? -5.704 8.423 11.745 1.00 91.12 88 LEU A O 1
ATOM 675 N N . PHE A 1 89 ? -5.831 7.138 9.909 1.00 89.31 89 PHE A N 1
ATOM 676 C CA . PHE A 1 89 ? -6.613 6.074 10.539 1.00 89.31 89 PHE A CA 1
ATOM 677 C C . PHE A 1 89 ? -5.806 5.323 11.600 1.00 89.31 89 PHE A C 1
ATOM 679 O O . PHE A 1 89 ? -6.311 5.096 12.699 1.00 89.31 89 PHE A O 1
ATOM 686 N N . ILE A 1 90 ? -4.534 5.011 11.327 1.00 89.56 90 ILE A N 1
ATOM 687 C CA . ILE A 1 90 ? -3.632 4.403 12.321 1.00 89.56 90 ILE A CA 1
ATOM 688 C C . ILE A 1 90 ? -3.429 5.352 13.512 1.00 89.56 90 ILE A C 1
ATOM 690 O O . ILE A 1 90 ? -3.486 4.932 14.668 1.00 89.56 90 ILE A O 1
ATOM 694 N N . PHE A 1 91 ? -3.241 6.646 13.252 1.00 91.50 91 PHE A N 1
ATOM 695 C CA . PHE A 1 91 ? -3.121 7.656 14.298 1.00 91.50 91 PHE A CA 1
ATOM 696 C C . PHE A 1 91 ? -4.366 7.695 15.189 1.00 91.50 91 PHE A C 1
ATOM 698 O O . PHE A 1 91 ? -4.251 7.626 16.411 1.00 91.50 91 PHE A O 1
ATOM 705 N N . MET A 1 92 ? -5.560 7.728 14.600 1.00 90.19 92 MET A N 1
ATOM 706 C CA . MET A 1 92 ? -6.805 7.687 15.360 1.00 90.19 92 MET A CA 1
ATOM 707 C C . MET A 1 92 ? -6.946 6.385 16.161 1.00 90.19 92 MET A C 1
ATOM 709 O O . MET A 1 92 ? -7.295 6.450 17.336 1.00 90.19 92 MET A O 1
ATOM 713 N N . ALA A 1 93 ? -6.620 5.225 15.581 1.00 87.94 93 ALA A N 1
ATOM 714 C CA . ALA A 1 93 ? -6.649 3.940 16.284 1.00 87.94 93 ALA A CA 1
ATOM 715 C C . ALA A 1 93 ? -5.791 3.966 17.556 1.00 87.94 93 ALA A C 1
ATOM 717 O O . ALA A 1 93 ? -6.270 3.651 18.643 1.00 87.94 93 ALA A O 1
ATOM 718 N N . THR A 1 94 ? -4.544 4.430 17.428 1.00 89.75 94 THR A N 1
ATOM 719 C CA . THR A 1 94 ? -3.612 4.532 18.561 1.00 89.75 94 THR A CA 1
ATOM 720 C C . THR A 1 94 ? -4.040 5.577 19.592 1.00 89.75 94 THR A C 1
ATOM 722 O O . THR A 1 94 ? -3.777 5.404 20.781 1.00 89.75 94 THR A O 1
ATOM 725 N N . MET A 1 95 ? -4.722 6.649 19.177 1.00 92.25 95 MET A N 1
ATOM 726 C CA . MET A 1 95 ? -5.301 7.629 20.102 1.00 92.25 95 MET A CA 1
ATOM 727 C C . MET A 1 95 ? -6.469 7.044 20.899 1.00 92.25 95 MET A C 1
ATOM 729 O O . MET A 1 95 ? -6.515 7.235 22.111 1.00 92.25 95 MET A O 1
ATOM 733 N N . LEU A 1 96 ? -7.377 6.306 20.252 1.00 90.44 96 LEU A N 1
ATOM 734 C CA . LEU A 1 96 ? -8.502 5.637 20.918 1.00 90.44 96 LEU A CA 1
ATOM 735 C C . LEU A 1 96 ? -8.024 4.563 21.903 1.00 90.44 96 LEU A C 1
ATOM 737 O O . LEU A 1 96 ? -8.557 4.464 23.007 1.00 90.44 96 LEU A O 1
ATOM 741 N N . GLU A 1 97 ? -6.993 3.805 21.525 1.00 90.44 97 GLU A N 1
ATOM 742 C CA . GLU A 1 97 ? -6.333 2.833 22.400 1.00 90.44 97 GLU A CA 1
ATOM 743 C C . GLU A 1 97 ? -5.718 3.519 23.626 1.00 90.44 97 GLU A C 1
ATOM 745 O O . GLU A 1 97 ? -5.994 3.138 24.760 1.00 90.44 97 GLU A O 1
ATOM 750 N N . ARG A 1 98 ? -4.949 4.598 23.424 1.00 91.88 98 ARG A N 1
ATOM 751 C CA . ARG A 1 98 ? -4.321 5.342 24.529 1.00 91.88 98 ARG A CA 1
ATOM 752 C C . ARG A 1 98 ? -5.304 6.099 25.414 1.00 91.88 98 ARG A C 1
ATOM 754 O O . ARG A 1 98 ? -4.974 6.370 26.565 1.00 91.88 98 ARG A O 1
ATOM 761 N N . ALA A 1 99 ? -6.474 6.456 24.896 1.00 93.19 99 ALA A N 1
ATOM 76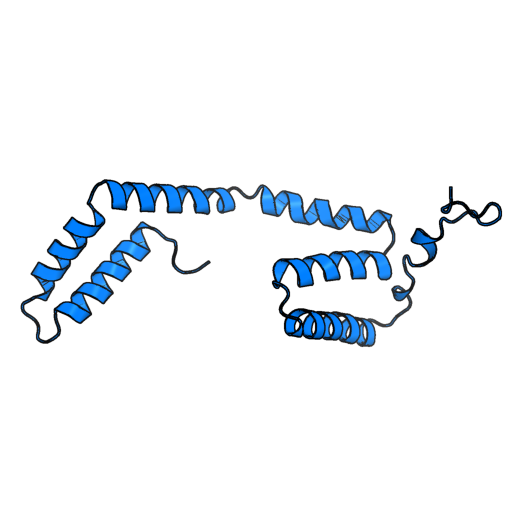2 C CA . ALA A 1 99 ? -7.538 7.082 25.670 1.00 93.19 99 ALA A CA 1
ATOM 763 C C . ALA A 1 99 ? -8.298 6.084 26.564 1.00 93.19 99 ALA A C 1
ATOM 765 O O . ALA A 1 99 ? -9.161 6.514 27.320 1.00 93.19 99 ALA A O 1
ATOM 766 N N . GLY A 1 100 ? -8.015 4.776 26.474 1.00 91.06 100 GLY A N 1
ATOM 767 C CA . GLY A 1 100 ? -8.749 3.732 27.199 1.00 91.06 100 GLY A CA 1
ATOM 768 C C . GLY A 1 100 ? -10.140 3.444 26.625 1.00 91.06 100 GLY A C 1
ATOM 769 O O . GLY A 1 100 ? -10.861 2.594 27.141 1.00 91.06 100 GLY A O 1
ATOM 770 N N . LEU A 1 101 ? -10.516 4.097 25.518 1.00 89.62 101 LEU A N 1
ATOM 771 C CA . LEU A 1 101 ? -11.868 4.008 24.963 1.00 89.62 101 LEU A CA 1
ATOM 772 C C . LEU A 1 101 ? -12.187 2.598 24.450 1.00 89.62 101 LEU A C 1
ATOM 774 O O . LEU A 1 101 ? -13.332 2.161 24.495 1.00 89.62 101 LEU A O 1
ATOM 778 N N . ILE A 1 102 ? -11.169 1.874 23.975 1.00 88.56 102 ILE A N 1
ATOM 779 C CA . ILE A 1 102 ? -11.313 0.493 23.500 1.00 88.56 102 ILE A CA 1
ATOM 780 C C . ILE A 1 102 ? -11.754 -0.442 24.636 1.00 88.56 102 ILE A C 1
ATOM 782 O O . ILE A 1 102 ? -12.646 -1.266 24.433 1.00 88.56 102 ILE A O 1
ATOM 786 N N . GLU A 1 103 ? -11.156 -0.300 25.821 1.00 90.12 103 GLU A N 1
ATOM 787 C CA . GLU A 1 103 ? -11.459 -1.126 26.996 1.00 90.12 103 GLU A CA 1
ATOM 788 C C . GLU A 1 103 ? -12.851 -0.797 27.545 1.00 90.12 103 GLU A C 1
ATOM 790 O O . GLU A 1 103 ? -13.680 -1.694 27.701 1.00 90.12 103 GLU A O 1
ATOM 795 N N . GLU A 1 104 ? -13.160 0.493 27.714 1.00 92.62 104 GLU A N 1
ATOM 796 C CA . GLU A 1 104 ? -14.478 0.945 28.179 1.00 92.62 104 GLU A CA 1
ATOM 797 C C . GLU A 1 104 ? -15.611 0.498 27.242 1.00 92.62 104 GLU A C 1
ATOM 799 O O . GLU A 1 104 ? -16.682 0.075 27.688 1.00 92.62 104 GLU A O 1
ATOM 804 N N . MET A 1 105 ? -15.379 0.545 25.926 1.00 90.12 105 MET A N 1
ATOM 805 C CA . MET A 1 105 ? -16.352 0.067 24.946 1.00 90.12 105 MET A CA 1
ATOM 806 C C . MET A 1 105 ? -16.535 -1.448 24.990 1.00 90.12 105 MET A C 1
ATOM 808 O O . MET A 1 105 ? -17.665 -1.922 24.845 1.00 90.12 105 MET A O 1
ATOM 812 N N . PHE A 1 106 ? -15.459 -2.214 25.181 1.00 90.88 106 PHE A N 1
ATOM 813 C CA . PHE A 1 106 ? -15.559 -3.665 25.308 1.00 90.88 106 PHE A CA 1
ATOM 814 C C . PHE A 1 106 ? -16.389 -4.054 26.534 1.00 90.88 106 PHE A C 1
ATOM 816 O O . PHE A 1 106 ? -17.305 -4.871 26.412 1.00 90.88 106 PHE A O 1
ATOM 823 N N . ASP A 1 107 ? -16.134 -3.424 27.680 1.00 91.56 107 ASP A N 1
ATOM 824 C CA . ASP A 1 107 ? -16.865 -3.685 28.920 1.00 91.56 107 ASP A CA 1
ATOM 825 C C . ASP A 1 107 ? -18.351 -3.328 28.796 1.00 91.56 107 ASP A C 1
ATOM 827 O O . ASP A 1 107 ? -19.214 -4.109 29.210 1.00 91.56 107 ASP A O 1
ATOM 831 N N . ALA A 1 108 ? -18.677 -2.206 28.144 1.00 92.19 108 ALA A N 1
ATOM 832 C CA . ALA A 1 108 ? -20.060 -1.814 27.878 1.00 92.19 108 ALA A CA 1
ATOM 833 C C . ALA A 1 108 ? -20.801 -2.849 27.009 1.00 92.19 108 ALA A C 1
ATOM 835 O O . ALA A 1 108 ? -21.921 -3.260 27.333 1.00 92.19 108 ALA A O 1
ATOM 836 N N . VAL A 1 109 ? -20.170 -3.317 25.926 1.00 91.12 109 VAL A N 1
ATOM 837 C CA . VAL A 1 109 ? -20.743 -4.344 25.038 1.00 91.12 109 VAL A CA 1
ATOM 838 C C . VAL A 1 109 ? -20.865 -5.687 25.762 1.00 91.12 109 VAL A C 1
ATOM 840 O O . VAL A 1 109 ? -21.885 -6.371 25.633 1.00 91.12 109 VAL A O 1
ATOM 843 N N . TYR A 1 110 ? -19.864 -6.062 26.557 1.00 90.62 110 TYR A N 1
ATOM 844 C CA . TYR A 1 110 ? -19.892 -7.283 27.352 1.00 90.62 110 TYR A CA 1
ATOM 845 C C . TYR A 1 110 ? -21.024 -7.261 28.380 1.00 90.62 110 TYR A C 1
ATOM 847 O O . TYR A 1 110 ? -21.764 -8.238 28.495 1.00 90.62 110 TYR A O 1
ATOM 855 N N . GLN A 1 111 ? -21.238 -6.141 29.070 1.00 90.25 111 GLN A N 1
ATOM 856 C CA . GLN A 1 111 ? -22.327 -6.006 30.032 1.00 90.25 111 GLN A CA 1
ATOM 857 C C . GLN A 1 111 ? -23.709 -6.071 29.364 1.00 90.25 111 GLN A C 1
ATOM 859 O O . GLN A 1 111 ? -24.633 -6.658 29.931 1.00 90.25 111 GLN A O 1
ATOM 864 N N . TRP A 1 112 ? -23.855 -5.550 28.142 1.00 89.69 112 TRP A N 1
ATOM 865 C CA . TRP A 1 112 ? -25.084 -5.702 27.353 1.00 89.69 112 TRP A CA 1
ATOM 866 C C . TRP A 1 112 ? -25.353 -7.146 26.917 1.00 89.69 112 TRP A C 1
ATOM 868 O O . TRP A 1 112 ? -26.512 -7.553 26.837 1.00 89.69 112 TRP A O 1
ATOM 878 N N . MET A 1 113 ? -24.310 -7.935 26.652 1.00 86.44 113 MET A N 1
ATOM 879 C CA . MET A 1 113 ? -24.443 -9.300 26.122 1.00 86.44 113 MET A CA 1
ATOM 880 C C . MET A 1 113 ? -24.256 -10.411 27.167 1.00 86.44 113 MET A C 1
ATOM 882 O O . MET A 1 113 ? -24.546 -11.575 26.883 1.00 86.44 113 MET A O 1
ATOM 886 N N . GLY A 1 114 ? -23.828 -10.079 28.388 1.00 81.69 114 GLY A N 1
ATOM 887 C CA . GLY A 1 114 ? -23.470 -11.029 29.448 1.00 81.69 114 GLY A CA 1
ATOM 888 C C . GLY A 1 114 ? -24.618 -11.910 29.956 1.00 81.69 114 GLY A C 1
ATOM 889 O O . GLY A 1 114 ? -24.370 -12.957 30.548 1.00 81.69 114 GLY A O 1
ATOM 890 N N . GLY A 1 115 ? -25.875 -11.542 29.687 1.00 84.50 115 GLY A N 1
ATOM 891 C CA . GLY A 1 115 ? -27.049 -12.359 30.023 1.00 84.50 115 GLY A CA 1
ATOM 892 C C . GLY A 1 115 ? -27.287 -13.561 29.094 1.00 84.50 115 GLY A C 1
ATOM 893 O O . GLY A 1 115 ? -28.128 -14.409 29.393 1.00 84.50 115 GLY A O 1
ATOM 894 N N . LEU A 1 116 ? -26.577 -13.652 27.965 1.00 84.50 116 LEU A N 1
ATOM 895 C CA . LEU A 1 116 ? -26.766 -14.699 26.958 1.00 84.50 116 LEU A CA 1
ATOM 896 C C . LEU A 1 116 ? -25.812 -15.882 27.189 1.00 84.50 116 LEU A C 1
ATOM 898 O O . LEU A 1 116 ? -24.632 -15.717 27.500 1.00 84.50 116 LEU A O 1
ATOM 902 N N . ARG A 1 117 ? -26.294 -17.110 26.960 1.00 78.81 117 ARG A N 1
ATOM 903 C CA . ARG A 1 117 ? -25.432 -18.303 26.895 1.00 78.81 117 ARG A CA 1
ATOM 904 C C . ARG A 1 117 ? -24.514 -18.177 25.674 1.00 78.81 117 ARG A C 1
ATOM 906 O O . ARG A 1 117 ? -24.998 -18.201 24.549 1.00 78.81 117 ARG A O 1
ATOM 913 N N . GLY A 1 118 ? -23.210 -18.018 25.905 1.00 86.31 118 GLY A N 1
ATOM 914 C CA . GLY A 1 118 ? -22.233 -17.663 24.864 1.00 86.31 118 GLY A CA 1
ATOM 915 C C . GLY A 1 118 ? -21.978 -16.155 24.716 1.00 86.31 118 GLY A C 1
ATOM 916 O O . GLY A 1 118 ? -21.310 -15.752 23.767 1.00 86.31 118 GLY A O 1
ATOM 917 N N . GLY A 1 119 ? -22.465 -15.326 25.649 1.00 84.19 119 GLY A N 1
ATOM 918 C CA . GLY A 1 119 ? -22.381 -13.862 25.604 1.00 84.19 119 GLY A CA 1
ATOM 919 C C . GLY A 1 119 ? -20.971 -13.299 25.424 1.00 84.19 119 GLY A C 1
ATOM 920 O O . GLY A 1 119 ? -20.818 -12.296 24.739 1.00 84.19 119 GLY A O 1
ATOM 921 N N . LEU A 1 120 ? -19.935 -13.983 25.924 1.00 87.00 120 LEU A N 1
ATOM 922 C CA . LEU A 1 120 ? -18.539 -13.593 25.692 1.00 87.00 120 LEU A CA 1
ATOM 923 C C . LEU A 1 120 ? -18.172 -13.617 24.198 1.00 87.00 120 LEU A C 1
ATOM 925 O O . LEU A 1 120 ? -17.594 -12.662 23.696 1.00 87.00 120 LEU A O 1
ATOM 929 N N . ALA A 1 121 ? -18.551 -14.673 23.469 1.00 89.94 121 ALA A N 1
ATOM 930 C CA . ALA A 1 121 ? -18.239 -14.797 22.044 1.00 89.94 121 ALA A CA 1
ATOM 931 C C . ALA A 1 121 ? -18.985 -13.747 21.207 1.00 89.94 121 ALA A C 1
ATOM 933 O O . ALA A 1 121 ? -18.408 -13.141 20.306 1.00 89.94 121 ALA A O 1
ATOM 934 N N . VAL A 1 122 ? -20.259 -13.500 21.531 1.00 90.75 122 VAL A N 1
ATOM 935 C CA . VAL A 1 122 ? -21.067 -12.4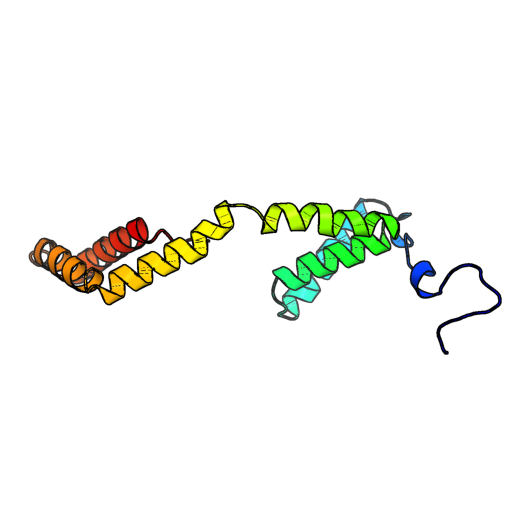89 20.833 1.00 90.75 122 VAL A CA 1
ATOM 936 C C . VAL A 1 122 ? -20.548 -11.079 21.136 1.00 90.75 122 VAL A C 1
ATOM 938 O O . VAL A 1 122 ? -20.395 -10.282 20.212 1.00 90.75 122 VAL A O 1
ATOM 941 N N . ALA A 1 123 ? -20.184 -10.796 22.391 1.00 91.00 123 ALA A N 1
ATOM 942 C CA . ALA A 1 123 ? -19.584 -9.525 22.785 1.00 91.00 123 ALA A CA 1
ATOM 943 C C . ALA A 1 123 ? -18.278 -9.251 22.030 1.00 91.00 123 ALA A C 1
ATOM 945 O O . ALA A 1 123 ? -18.101 -8.153 21.513 1.00 91.00 123 ALA A O 1
ATOM 946 N N . THR A 1 124 ? -17.395 -10.246 21.884 1.00 90.81 124 THR A N 1
ATOM 947 C CA . THR A 1 124 ? -16.139 -10.085 21.135 1.00 90.81 124 THR A CA 1
ATOM 948 C C . THR A 1 124 ? -16.375 -9.780 19.656 1.00 90.81 124 THR A C 1
ATOM 950 O O . THR A 1 124 ? -15.725 -8.888 19.109 1.00 90.81 124 THR A O 1
ATOM 953 N N . ILE A 1 125 ? -17.312 -10.469 18.996 1.00 92.06 125 ILE A N 1
ATOM 954 C CA . ILE A 1 125 ? -17.632 -10.211 17.580 1.00 92.06 125 ILE A CA 1
ATOM 955 C C . ILE A 1 125 ? -18.197 -8.797 17.410 1.00 92.06 125 ILE A C 1
ATOM 957 O O . ILE A 1 125 ? -17.775 -8.059 16.521 1.00 92.06 125 ILE A O 1
ATOM 961 N N . VAL A 1 126 ? -19.123 -8.387 18.275 1.00 91.50 126 VAL A N 1
ATOM 962 C C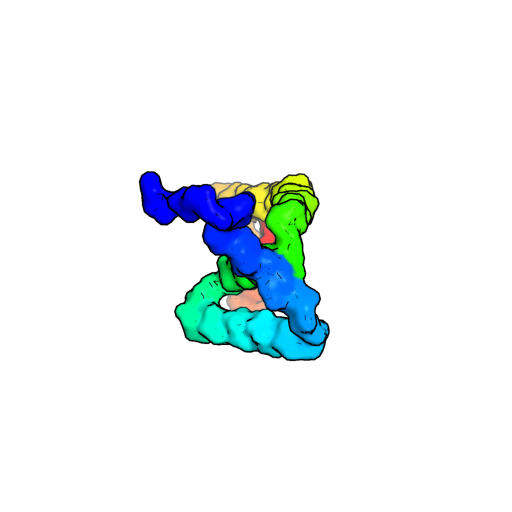A . VAL A 1 126 ? -19.760 -7.068 18.178 1.00 91.50 126 VAL A CA 1
ATOM 963 C C . VAL A 1 126 ? -18.778 -5.950 18.517 1.00 91.50 126 VAL A C 1
ATOM 965 O O . VAL A 1 126 ? -18.674 -4.990 17.756 1.00 91.50 126 VAL A O 1
ATOM 968 N N . ALA A 1 127 ? -18.007 -6.089 19.596 1.00 90.44 127 ALA A N 1
ATOM 969 C CA . ALA A 1 127 ? -16.996 -5.111 19.978 1.00 90.44 127 ALA A CA 1
ATOM 970 C C . ALA A 1 127 ? -15.926 -4.965 18.886 1.00 90.44 127 ALA A C 1
ATOM 972 O O . ALA A 1 127 ? -15.653 -3.849 18.454 1.00 90.44 127 ALA A O 1
ATOM 973 N N . SER A 1 128 ? -15.385 -6.072 18.359 1.00 89.25 128 SER A N 1
ATOM 974 C CA . SER A 1 128 ? -14.408 -6.019 17.259 1.00 89.25 128 SER A CA 1
ATOM 975 C C . SER A 1 128 ? -14.983 -5.390 15.989 1.00 89.25 128 SER A C 1
ATOM 977 O O . SER A 1 128 ? -14.288 -4.617 15.338 1.00 89.25 128 SER A O 1
ATOM 979 N N . THR A 1 129 ? -16.257 -5.635 15.670 1.00 91.00 129 THR A N 1
ATOM 980 C CA . THR A 1 129 ? -16.930 -5.007 14.521 1.00 91.00 129 THR A CA 1
ATOM 981 C C . THR A 1 129 ? -17.064 -3.494 14.697 1.00 91.00 129 THR A C 1
ATOM 983 O O . THR A 1 129 ? -16.777 -2.744 13.768 1.00 91.00 129 THR A O 1
ATOM 986 N N . ILE A 1 130 ? -17.468 -3.025 15.882 1.00 89.31 130 ILE A N 1
ATOM 987 C CA . ILE A 1 130 ? -17.604 -1.589 16.167 1.00 89.31 130 ILE A CA 1
ATOM 988 C C . ILE A 1 130 ? -16.231 -0.906 16.141 1.00 89.31 130 ILE A C 1
ATOM 990 O O . ILE A 1 130 ? -16.075 0.136 15.509 1.00 89.31 130 ILE A O 1
ATOM 994 N N . LEU A 1 131 ? -15.223 -1.512 16.774 1.00 87.31 131 LEU A N 1
ATOM 995 C CA . LEU A 1 131 ? -13.849 -1.006 16.759 1.00 87.31 131 LEU A CA 1
ATOM 996 C C . LEU A 1 131 ? -13.285 -0.954 15.331 1.00 87.31 131 LEU A C 1
ATOM 998 O O . LEU A 1 131 ? -12.710 0.061 14.941 1.00 87.31 131 LEU A O 1
ATOM 1002 N N . ALA A 1 132 ? -13.514 -1.996 14.526 1.00 87.25 132 ALA A N 1
ATOM 1003 C CA . ALA A 1 132 ? -13.123 -2.032 13.119 1.00 87.25 132 ALA A CA 1
ATOM 1004 C C . ALA A 1 132 ? -13.841 -0.960 12.287 1.00 87.25 132 ALA A C 1
ATOM 1006 O O . ALA A 1 132 ? -13.214 -0.334 11.437 1.00 87.25 132 ALA A O 1
ATOM 1007 N N . ALA A 1 133 ? -15.129 -0.711 12.543 1.00 87.06 133 ALA A N 1
ATOM 1008 C CA . ALA A 1 133 ? -15.900 0.322 11.854 1.00 87.06 133 ALA A CA 1
ATOM 1009 C C . ALA A 1 133 ? -15.408 1.739 12.181 1.00 87.06 133 ALA A C 1
ATOM 1011 O O . ALA A 1 133 ? -15.385 2.593 11.299 1.00 87.06 133 ALA A O 1
ATOM 1012 N N . MET A 1 134 ? -14.996 1.988 13.428 1.00 82.75 134 MET A N 1
ATOM 1013 C CA . MET A 1 134 ? -14.426 3.277 13.819 1.00 82.75 134 MET A CA 1
ATOM 1014 C C . MET A 1 134 ? -13.038 3.473 13.221 1.00 82.75 134 MET A C 1
ATOM 1016 O O . MET A 1 134 ? -12.780 4.529 12.665 1.00 82.75 134 MET A O 1
ATOM 1020 N N . VAL A 1 135 ? -12.161 2.468 13.313 1.00 81.81 135 VAL A N 1
ATOM 1021 C CA . VAL A 1 135 ? -10.758 2.561 12.877 1.00 81.81 135 VAL A CA 1
ATOM 1022 C C . VAL A 1 135 ? -10.597 2.442 11.358 1.00 81.81 135 VAL A C 1
ATOM 1024 O O . VAL A 1 135 ? -9.648 2.989 10.807 1.00 81.81 135 VAL A O 1
ATOM 1027 N N . GLY A 1 136 ? -11.502 1.757 10.660 1.00 72.94 136 GLY A N 1
ATOM 1028 C CA . GLY A 1 136 ? -11.508 1.638 9.197 1.00 72.94 136 GLY A CA 1
ATOM 1029 C C . GLY A 1 136 ? -10.409 0.745 8.600 1.00 72.94 136 GLY A C 1
ATOM 1030 O O . GLY A 1 136 ? -10.405 0.518 7.393 1.00 72.94 136 GLY A O 1
ATOM 1031 N N . VAL A 1 137 ? -9.491 0.202 9.411 1.00 63.41 137 VAL A N 1
ATOM 1032 C CA . VAL A 1 137 ? -8.324 -0.577 8.953 1.00 63.41 137 VAL A CA 1
ATOM 1033 C C . VAL A 1 137 ? -8.491 -2.058 9.297 1.00 63.41 137 VAL A C 1
ATOM 1035 O O . VAL A 1 137 ? -7.904 -2.543 10.258 1.00 63.41 137 VAL A O 1
ATOM 1038 N N . VAL A 1 138 ? -9.300 -2.795 8.526 1.00 48.16 138 VAL A N 1
ATOM 1039 C CA . VAL A 1 138 ? -9.299 -4.281 8.548 1.00 48.16 138 VAL A CA 1
ATOM 1040 C C . VAL A 1 138 ? -9.368 -4.887 7.125 1.00 48.16 138 VAL A C 1
ATOM 1042 O O . VAL A 1 138 ? -9.628 -6.072 6.968 1.00 48.16 138 VAL A O 1
ATOM 1045 N N . GLY A 1 139 ? -9.107 -4.134 6.047 1.00 42.44 139 GLY A N 1
ATOM 1046 C CA . GLY A 1 139 ? -9.308 -4.691 4.695 1.00 42.44 139 GLY A CA 1
ATOM 1047 C C . GLY A 1 139 ? -8.606 -4.019 3.518 1.00 42.44 139 GLY A C 1
ATOM 1048 O O . GLY A 1 139 ? -9.190 -4.005 2.438 1.00 42.44 139 GLY A O 1
ATOM 1049 N N . ALA A 1 140 ? -7.402 -3.471 3.705 1.00 40.38 140 ALA A N 1
ATOM 1050 C CA . ALA A 1 140 ? -6.551 -3.010 2.602 1.00 40.38 140 ALA A CA 1
ATOM 1051 C C . ALA A 1 140 ? -5.279 -3.860 2.512 1.00 40.38 140 ALA A C 1
ATOM 1053 O O . ALA A 1 140 ? -4.693 -4.131 3.586 1.00 40.38 140 ALA A O 1
#

pLDDT: mean 84.07, std 11.99, range [40.38, 95.19]